Protein AF-D4DH41-F1 (afdb_monomer_lite)

Secondary structure (DSSP, 8-state):
--------GGG--GGGS-HHHHHHT-S-GGGSS-TTT--SS-HHHHHHHHHHHHHHHHH-GGGTT-HHHHHHHHHHHHHHSS-TTTS-HHHHHHHHHHHHHHHHHHHHHHTTS-------------PPPPPPPPPPPP----------------

Foldseek 3Di:
DDDDFDQVLVPDDLVPDDLVQLCLQALDNLLSDDPVSRDDDCNVVRVVLSSSRSSRCVRDVVSTSPSVVSNVVSLVSQCPDPPPVSHDPVSVVVVVVVVVVVVVVVVVVVVVPPPDDDDDDDDDDDDDDDDDDDDDDDDDDDDPPPPPDDDDDD

Sequence (154 aa):
MEYTIRCDVENINIETLPQDFKTENCVYPRACCTKDQYRGNRLVYETECNAVGWALAELNPCLRGKRGLIQRAVDSWRNSHQDPRLRSRRVKRMAKANNRKAVAQHASHLSQHQQQQHPQQQQAQQQPLPGLPPHQPHESHAEDVNVSGMFQQM

InterPro domains:
  IPR058345 Domain of unknown function DUF8032 [PF26087] (1-80)

Organism: Trichophyton verrucosum (strain HKI 0517) (NCBI:txid663202)

Structure (mmCIF, N/CA/C/O backbone):
data_AF-D4DH41-F1
#
_entry.id   AF-D4DH41-F1
#
loop_
_atom_site.group_PDB
_atom_site.id
_atom_site.type_symbol
_atom_site.label_atom_id
_atom_site.label_alt_id
_atom_site.label_comp_id
_atom_site.label_asym_id
_atom_site.label_entity_id
_atom_site.label_seq_id
_atom_site.pdbx_PDB_ins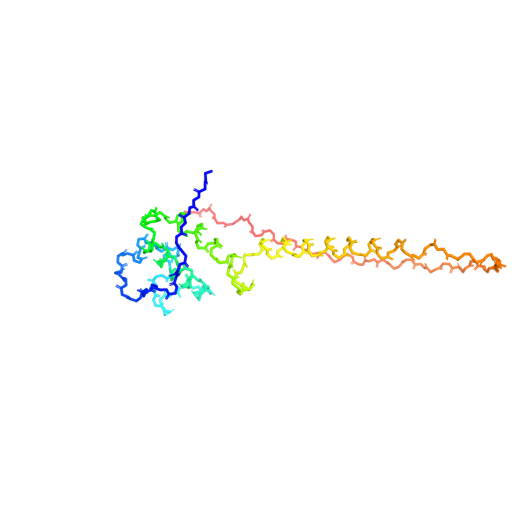_code
_atom_site.Cartn_x
_atom_site.Cartn_y
_atom_site.Cartn_z
_atom_site.occupancy
_atom_site.B_iso_or_equiv
_atom_site.auth_seq_id
_atom_site.auth_comp_id
_atom_site.auth_asym_id
_atom_site.auth_atom_id
_atom_site.pdbx_PDB_model_num
ATOM 1 N N . MET A 1 1 ? 8.719 -21.645 -0.594 1.00 57.75 1 MET A N 1
ATOM 2 C CA . MET A 1 1 ? 7.267 -21.773 -0.366 1.00 57.75 1 MET A CA 1
ATOM 3 C C . MET A 1 1 ? 6.591 -20.700 -1.192 1.00 57.75 1 MET A C 1
ATOM 5 O O . MET A 1 1 ? 6.928 -19.532 -1.026 1.00 57.75 1 MET A O 1
ATOM 9 N N . GLU A 1 2 ? 5.765 -21.101 -2.150 1.00 72.00 2 GLU A N 1
ATOM 10 C CA . GLU A 1 2 ? 5.025 -20.184 -3.015 1.00 72.00 2 GLU A CA 1
ATOM 11 C C . GLU A 1 2 ? 3.786 -19.683 -2.270 1.00 72.00 2 GLU A C 1
ATOM 13 O O . GLU A 1 2 ? 3.063 -20.471 -1.664 1.00 72.00 2 GLU A O 1
ATOM 18 N N . TYR A 1 3 ? 3.570 -18.370 -2.271 1.00 72.00 3 TYR A N 1
ATOM 19 C CA . TYR A 1 3 ? 2.379 -17.754 -1.697 1.00 72.00 3 TYR A CA 1
ATOM 20 C C . TYR A 1 3 ? 1.563 -17.167 -2.842 1.00 72.00 3 TYR A C 1
ATOM 22 O O . TYR A 1 3 ? 2.008 -16.222 -3.490 1.00 72.00 3 TYR A O 1
ATOM 30 N N . THR A 1 4 ? 0.377 -17.725 -3.079 1.00 84.88 4 THR A N 1
ATOM 31 C CA . THR A 1 4 ? -0.586 -17.190 -4.048 1.00 84.88 4 THR A CA 1
ATOM 32 C C . THR A 1 4 ? -1.571 -16.292 -3.310 1.00 84.88 4 THR A C 1
ATOM 34 O O . THR A 1 4 ? -2.164 -16.712 -2.317 1.00 84.88 4 THR A O 1
ATOM 37 N N . ILE A 1 5 ? -1.731 -15.053 -3.774 1.00 90.56 5 ILE A N 1
ATOM 38 C CA . ILE A 1 5 ? -2.703 -14.089 -3.244 1.00 90.56 5 ILE A CA 1
ATOM 39 C C . ILE A 1 5 ? -3.503 -13.488 -4.396 1.00 90.56 5 ILE A C 1
ATOM 41 O O . ILE A 1 5 ? -2.986 -13.319 -5.499 1.00 90.56 5 ILE A O 1
ATOM 45 N N . ARG A 1 6 ? -4.758 -13.139 -4.132 1.00 91.56 6 ARG A N 1
ATOM 46 C CA . ARG A 1 6 ? -5.615 -12.421 -5.078 1.00 91.56 6 ARG A CA 1
ATOM 47 C C . ARG A 1 6 ? -5.222 -10.948 -5.124 1.00 91.56 6 ARG A C 1
ATOM 49 O O . ARG A 1 6 ? -4.960 -10.353 -4.077 1.00 91.56 6 ARG A O 1
ATOM 56 N N . CYS A 1 7 ? -5.194 -10.364 -6.320 1.00 91.56 7 CYS A N 1
ATOM 57 C CA . CYS A 1 7 ? -4.713 -9.000 -6.561 1.00 91.56 7 CYS A CA 1
ATOM 58 C C . CYS A 1 7 ? -5.717 -8.099 -7.298 1.00 91.56 7 CYS A C 1
ATOM 60 O O . CYS A 1 7 ? -5.332 -7.016 -7.741 1.00 91.56 7 CYS A O 1
ATOM 62 N N . ASP A 1 8 ? -6.984 -8.519 -7.381 1.00 90.69 8 ASP A N 1
ATOM 63 C CA . ASP A 1 8 ? -8.103 -7.818 -8.030 1.00 90.69 8 ASP A CA 1
ATOM 64 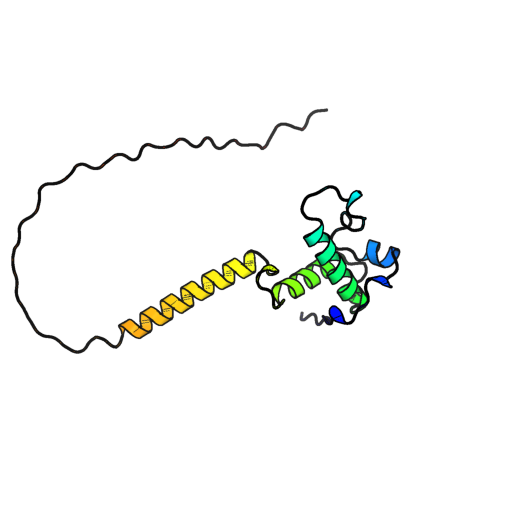C C . ASP A 1 8 ? -8.547 -6.567 -7.237 1.00 90.69 8 ASP A C 1
ATOM 66 O O . ASP A 1 8 ? -9.701 -6.436 -6.833 1.00 90.69 8 ASP A O 1
ATOM 70 N N . VAL A 1 9 ? -7.607 -5.662 -6.949 1.00 90.50 9 VAL A N 1
ATOM 71 C CA . VAL A 1 9 ? -7.774 -4.495 -6.062 1.00 90.50 9 VAL A CA 1
ATOM 72 C C . VAL A 1 9 ? -8.891 -3.562 -6.539 1.00 90.50 9 VAL A C 1
ATOM 74 O O . VAL A 1 9 ? -9.600 -2.999 -5.713 1.00 90.50 9 VAL A O 1
ATOM 77 N N . GLU A 1 10 ? -9.087 -3.447 -7.853 1.00 89.94 10 GLU A N 1
ATOM 78 C CA . GLU A 1 10 ? -10.120 -2.606 -8.478 1.00 89.94 10 GLU A CA 1
ATOM 79 C C . GLU A 1 10 ? -11.552 -3.087 -8.186 1.00 89.94 10 GLU A C 1
ATOM 81 O O . GLU A 1 10 ? -12.484 -2.289 -8.206 1.00 89.94 10 GLU A O 1
ATOM 86 N N . ASN A 1 11 ? -11.732 -4.370 -7.850 1.00 91.62 11 ASN A N 1
ATOM 87 C CA . ASN A 1 11 ? -13.043 -4.948 -7.545 1.00 91.62 11 ASN A CA 1
ATOM 88 C C . ASN A 1 11 ? -13.463 -4.756 -6.078 1.00 91.62 11 ASN A C 1
ATOM 90 O O . ASN A 1 11 ? -14.550 -5.190 -5.694 1.00 91.62 11 ASN A O 1
ATOM 94 N N . ILE A 1 12 ? -12.619 -4.143 -5.241 1.00 95.38 12 ILE A N 1
ATOM 95 C CA . ILE A 1 12 ? -12.928 -3.895 -3.832 1.00 95.38 12 ILE A CA 1
ATOM 96 C C . ILE A 1 12 ?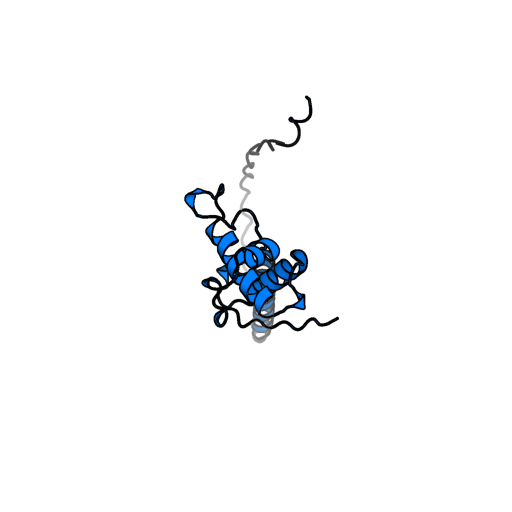 -13.345 -2.447 -3.625 1.00 95.38 12 ILE A C 1
ATOM 98 O O . ILE A 1 12 ? -12.556 -1.519 -3.799 1.00 95.38 12 ILE A O 1
ATOM 102 N N . ASN A 1 13 ? -14.572 -2.262 -3.142 1.00 94.12 13 ASN A N 1
ATOM 103 C CA . ASN A 1 13 ? -15.007 -0.967 -2.649 1.00 94.12 13 ASN A CA 1
ATOM 104 C C . ASN A 1 13 ? -14.423 -0.710 -1.248 1.00 94.12 13 ASN A C 1
ATOM 106 O O . ASN A 1 13 ? -14.953 -1.161 -0.233 1.00 94.12 13 ASN A O 1
ATOM 110 N N . ILE A 1 14 ? -13.313 0.024 -1.188 1.00 94.75 14 ILE A N 1
ATOM 111 C CA . ILE A 1 14 ? -12.644 0.354 0.078 1.00 94.75 14 ILE A CA 1
ATOM 112 C C . ILE A 1 14 ? -13.449 1.324 0.953 1.00 94.75 14 ILE A C 1
ATOM 114 O O . ILE A 1 14 ? -13.188 1.424 2.154 1.00 94.75 14 ILE A O 1
ATOM 118 N N . GLU A 1 15 ? -14.422 2.047 0.395 1.00 93.19 15 GLU A N 1
ATOM 119 C CA . GLU A 1 15 ? -15.219 3.010 1.160 1.00 93.19 15 GLU A CA 1
ATOM 120 C C . GLU A 1 15 ? -16.199 2.310 2.102 1.00 93.19 15 GLU A C 1
ATOM 122 O O . GLU A 1 15 ? -16.394 2.774 3.222 1.00 93.19 15 GLU A O 1
ATOM 127 N N . THR A 1 16 ? -16.710 1.138 1.711 1.00 95.12 16 THR A N 1
ATOM 128 C CA . THR A 1 16 ? -17.637 0.334 2.524 1.00 95.12 16 THR A CA 1
ATOM 129 C C . THR A 1 16 ? -16.953 -0.459 3.637 1.00 95.12 16 THR A C 1
ATOM 131 O O . THR A 1 16 ? -17.635 -1.045 4.475 1.00 95.12 16 THR A O 1
ATOM 134 N N . LEU A 1 17 ? -15.616 -0.509 3.659 1.00 95.75 17 LEU A N 1
ATOM 135 C CA . LEU A 1 17 ? -14.882 -1.262 4.676 1.00 95.75 17 LEU A CA 1
ATOM 136 C C . LEU A 1 17 ? -14.977 -0.575 6.054 1.00 95.75 17 LEU A C 1
ATOM 138 O O . LEU A 1 17 ? -14.750 0.640 6.134 1.00 95.75 17 LEU A O 1
ATOM 142 N N . PRO A 1 18 ? -15.234 -1.334 7.141 1.00 96.50 18 PRO A N 1
ATOM 143 C CA . PRO A 1 18 ? -15.316 -0.793 8.496 1.00 96.50 18 PRO A CA 1
ATOM 144 C C . PRO A 1 18 ? -14.045 -0.057 8.927 1.00 96.50 18 PRO A C 1
ATOM 146 O O . PRO A 1 18 ? -12.930 -0.434 8.556 1.00 96.50 18 PRO A O 1
ATOM 149 N N . GLN A 1 19 ? -14.194 0.962 9.775 1.00 94.94 19 GLN A N 1
ATOM 150 C CA . GLN A 1 19 ? -13.050 1.741 10.257 1.00 94.94 19 GLN A CA 1
ATOM 151 C C . GLN A 1 19 ? -12.073 0.899 11.094 1.00 94.94 19 GLN A C 1
ATOM 153 O O . GLN A 1 19 ? -10.858 1.065 10.965 1.00 94.94 19 GLN A O 1
ATOM 158 N N . ASP A 1 20 ? -12.578 -0.043 11.892 1.00 96.38 20 ASP A N 1
ATOM 159 C CA . ASP A 1 20 ? -11.740 -0.956 12.680 1.00 96.38 20 ASP A CA 1
ATOM 160 C C . ASP A 1 20 ? -10.904 -1.856 11.769 1.00 96.38 20 ASP A C 1
ATOM 162 O O . ASP A 1 20 ? -9.697 -1.997 11.966 1.00 96.38 20 ASP A O 1
ATOM 166 N N . PHE A 1 21 ? -11.513 -2.353 10.685 1.00 97.38 21 PHE A N 1
ATOM 167 C CA . PHE A 1 21 ? -10.808 -3.122 9.663 1.00 97.38 21 PHE A CA 1
ATOM 168 C C . PHE A 1 21 ? -9.690 -2.295 9.023 1.00 97.38 21 PHE A C 1
ATOM 170 O O . PHE A 1 21 ? -8.562 -2.772 8.892 1.00 97.38 21 PHE A O 1
ATOM 177 N N . LYS A 1 22 ? -9.975 -1.042 8.650 1.00 96.50 22 LYS A N 1
ATOM 178 C CA . LYS A 1 22 ? -8.976 -0.135 8.070 1.00 96.50 22 LYS A CA 1
ATOM 179 C C . LYS A 1 22 ? -7.822 0.125 9.035 1.00 96.50 22 LYS A C 1
ATOM 181 O O . LYS A 1 22 ? -6.663 0.099 8.623 1.00 96.50 22 LYS A O 1
ATOM 186 N N . THR A 1 23 ? -8.132 0.337 10.308 1.00 96.31 23 THR A N 1
ATOM 187 C CA . THR A 1 23 ? -7.145 0.608 11.360 1.00 96.31 23 THR A CA 1
ATOM 188 C C . THR A 1 23 ? -6.239 -0.598 11.594 1.00 96.31 23 THR A C 1
ATOM 190 O O . THR A 1 23 ? -5.017 -0.458 11.594 1.00 96.31 23 THR A O 1
ATOM 193 N N . GLU A 1 24 ? -6.816 -1.793 11.714 1.00 97.12 24 GLU A N 1
ATOM 194 C CA . GLU A 1 24 ? -6.075 -3.036 11.938 1.00 97.12 24 GLU A CA 1
ATOM 195 C C . GLU A 1 24 ? -5.202 -3.430 10.731 1.00 97.12 24 GLU A C 1
ATOM 197 O O . GLU A 1 24 ? -4.096 -3.951 10.890 1.00 97.12 24 GLU A O 1
ATOM 202 N N . ASN A 1 25 ? -5.675 -3.151 9.513 1.00 97.62 25 ASN A N 1
ATOM 203 C CA . ASN A 1 25 ? -5.076 -3.650 8.273 1.00 97.62 25 ASN A CA 1
ATOM 204 C C . ASN A 1 25 ? -4.346 -2.574 7.449 1.00 97.62 25 ASN A C 1
ATOM 206 O O . ASN A 1 25 ? -4.041 -2.788 6.276 1.00 97.62 25 ASN A O 1
ATOM 210 N N . CYS A 1 26 ? -4.044 -1.413 8.034 1.00 96.69 26 CYS A N 1
ATOM 211 C CA . CYS A 1 26 ? -3.280 -0.366 7.354 1.00 96.69 26 CYS A CA 1
ATOM 212 C C . CYS A 1 26 ? -1.767 -0.649 7.334 1.00 96.69 26 CYS A C 1
ATOM 214 O O . CYS A 1 26 ? -1.199 -1.251 8.246 1.00 96.69 26 CYS A O 1
ATOM 216 N N . VAL A 1 27 ? -1.076 -0.147 6.305 1.00 96.88 27 VAL A N 1
ATOM 217 C CA . VAL A 1 27 ? 0.397 -0.179 6.222 1.00 96.88 27 VAL A CA 1
ATOM 218 C C . VAL A 1 27 ? 1.003 1.031 6.938 1.00 96.88 27 VAL A C 1
ATOM 220 O O . VAL A 1 27 ? 2.012 0.904 7.636 1.00 96.88 27 VAL A O 1
ATOM 223 N N . TYR A 1 28 ? 0.360 2.193 6.796 1.00 96.31 28 TYR A N 1
ATOM 224 C CA . TYR A 1 28 ? 0.765 3.481 7.350 1.00 96.31 28 TYR A CA 1
ATOM 225 C C . TYR A 1 28 ? -0.331 4.030 8.279 1.00 96.31 28 TYR A C 1
ATOM 227 O O . TYR A 1 28 ? -1.197 4.781 7.826 1.00 96.31 28 TYR A O 1
ATOM 235 N N . PRO A 1 29 ? -0.292 3.717 9.589 1.00 93.75 29 PRO A N 1
ATOM 236 C CA . PRO A 1 29 ? -1.319 4.154 10.543 1.00 93.75 29 PRO A CA 1
ATOM 237 C C . PRO A 1 29 ? -1.500 5.674 10.592 1.00 93.75 29 PRO A C 1
ATOM 239 O O . PRO A 1 29 ? -2.611 6.178 10.702 1.00 93.75 29 PRO A O 1
ATOM 242 N N . ARG A 1 30 ? -0.405 6.423 10.422 1.00 93.69 30 ARG A N 1
ATOM 243 C CA . ARG A 1 30 ? -0.411 7.893 10.395 1.00 93.69 30 ARG A CA 1
ATOM 244 C C . ARG A 1 30 ? -1.192 8.496 9.227 1.00 93.69 30 ARG A C 1
ATOM 246 O O . ARG A 1 30 ? -1.549 9.660 9.312 1.00 93.69 30 ARG A O 1
ATOM 253 N N . ALA A 1 31 ? -1.415 7.735 8.158 1.00 93.50 31 ALA A N 1
ATOM 254 C CA . ALA A 1 31 ? -2.184 8.148 6.987 1.00 93.50 31 ALA A CA 1
ATOM 255 C C . ALA A 1 31 ? -3.624 7.597 7.005 1.00 93.50 31 ALA A C 1
ATOM 257 O O . ALA A 1 31 ? -4.292 7.588 5.975 1.00 93.50 31 ALA A O 1
ATOM 258 N N . CYS A 1 32 ? -4.103 7.122 8.162 1.00 90.25 32 CYS A N 1
ATOM 259 C CA . CYS A 1 32 ? -5.506 6.758 8.396 1.00 90.25 32 CYS A CA 1
ATOM 260 C C . CYS A 1 32 ? -6.305 7.945 8.960 1.00 90.25 32 CYS A C 1
ATOM 262 O O . CYS A 1 32 ? -7.078 7.790 9.900 1.00 90.25 32 CYS A O 1
ATOM 264 N N . CYS A 1 33 ? -6.073 9.146 8.433 1.00 88.69 33 CYS A N 1
ATOM 265 C CA . CYS A 1 33 ? -6.721 10.379 8.870 1.00 88.69 33 CYS A CA 1
ATOM 266 C C . CYS A 1 33 ? -7.025 11.287 7.673 1.00 88.69 33 CYS A C 1
ATOM 268 O O . CYS A 1 33 ? -6.607 11.013 6.545 1.00 88.69 33 CYS A O 1
ATOM 270 N N . THR A 1 34 ? -7.768 12.368 7.913 1.00 86.31 34 THR A N 1
ATOM 271 C CA . THR A 1 34 ? -8.045 13.368 6.877 1.00 86.31 34 THR A CA 1
ATOM 272 C C . THR A 1 34 ? -6.792 14.180 6.541 1.00 86.31 34 THR A C 1
ATOM 274 O O . THR A 1 34 ? -5.843 14.261 7.326 1.00 86.31 34 THR A O 1
ATOM 277 N N . LYS A 1 35 ? -6.793 14.819 5.364 1.00 86.69 35 LYS A N 1
ATOM 278 C CA . LYS A 1 35 ? -5.662 15.625 4.877 1.00 86.69 35 LYS A CA 1
ATOM 279 C C . LYS A 1 35 ? -5.213 16.688 5.882 1.00 86.69 35 LYS A C 1
ATOM 281 O O . LYS A 1 35 ? -4.013 16.873 6.054 1.00 86.69 35 LYS A O 1
ATOM 286 N N . ASP A 1 36 ? -6.157 17.322 6.569 1.00 89.62 36 ASP A N 1
ATOM 287 C CA . ASP A 1 36 ? -5.879 18.401 7.525 1.00 89.62 36 ASP A CA 1
ATOM 288 C C . ASP A 1 36 ? -5.225 17.895 8.819 1.00 89.62 36 ASP A C 1
ATOM 290 O O . ASP A 1 36 ? -4.511 18.630 9.499 1.00 89.62 36 ASP A O 1
ATOM 294 N N . GLN A 1 37 ? -5.437 16.622 9.159 1.00 89.88 37 GLN A N 1
ATOM 295 C CA . GLN A 1 37 ? -4.868 15.985 10.348 1.00 89.88 37 GLN A CA 1
ATOM 296 C C . GLN A 1 37 ? -3.499 15.347 10.081 1.00 89.88 37 GLN A C 1
ATOM 298 O O . GLN A 1 37 ? -2.752 15.053 11.020 1.00 89.88 37 GLN A O 1
ATOM 303 N N . TYR A 1 38 ? -3.150 15.118 8.815 1.00 93.00 38 TYR A N 1
ATOM 304 C CA . TYR A 1 38 ? -1.897 14.477 8.455 1.00 93.00 38 TYR A CA 1
ATOM 305 C C . TYR A 1 38 ? -0.704 15.420 8.619 1.00 93.00 38 TYR A C 1
ATOM 307 O O . TYR A 1 38 ? -0.655 16.517 8.069 1.00 93.00 38 TYR A O 1
ATOM 315 N N . ARG A 1 39 ? 0.328 14.953 9.326 1.00 90.25 39 ARG A N 1
ATOM 316 C CA . ARG A 1 39 ? 1.564 15.716 9.539 1.00 90.25 39 ARG A CA 1
ATOM 317 C C . ARG A 1 39 ? 2.717 15.133 8.734 1.00 90.25 39 ARG A C 1
ATOM 319 O O . ARG A 1 39 ? 3.476 14.316 9.252 1.00 90.25 39 ARG A O 1
ATOM 326 N N . GLY A 1 40 ? 2.868 15.544 7.478 1.00 91.69 40 GLY A N 1
ATOM 327 C CA . GLY A 1 40 ? 3.989 15.132 6.630 1.00 91.69 40 GLY A CA 1
ATOM 328 C C . GLY A 1 40 ? 3.815 15.502 5.158 1.00 91.69 40 GLY A C 1
ATOM 329 O O . GLY A 1 40 ? 2.822 16.104 4.767 1.00 91.69 40 GLY A O 1
ATOM 330 N N . ASN A 1 41 ? 4.770 15.087 4.326 1.00 95.25 41 ASN A N 1
ATOM 331 C CA . ASN A 1 41 ? 4.817 15.385 2.888 1.00 95.25 41 ASN A CA 1
ATOM 332 C C . ASN A 1 41 ? 4.526 14.172 1.982 1.00 95.25 41 ASN A C 1
ATOM 334 O O . ASN A 1 41 ? 4.607 14.283 0.762 1.00 95.25 41 ASN A O 1
ATOM 338 N N . ARG A 1 42 ? 4.201 13.007 2.557 1.00 94.44 42 ARG A N 1
ATOM 339 C CA . ARG A 1 42 ? 3.993 11.746 1.821 1.00 94.44 42 ARG A CA 1
ATOM 340 C C . ARG A 1 42 ? 2.549 11.252 1.829 1.00 94.44 42 ARG A C 1
ATOM 342 O O . ARG A 1 42 ? 2.327 10.105 1.455 1.00 94.44 42 ARG A O 1
ATOM 349 N N . LEU A 1 43 ? 1.589 12.103 2.205 1.00 93.94 43 LEU A N 1
ATOM 350 C CA . LEU A 1 43 ? 0.184 11.719 2.384 1.00 93.94 43 LEU A CA 1
ATOM 351 C C . LEU A 1 43 ? -0.353 10.914 1.200 1.00 93.94 43 LEU A C 1
ATOM 353 O O . LEU A 1 43 ? -0.796 9.794 1.392 1.00 93.94 43 LEU A O 1
ATOM 357 N N . VAL A 1 44 ? -0.237 11.450 -0.020 1.00 92.62 44 VAL A N 1
ATOM 358 C CA . VAL A 1 44 ? -0.749 10.806 -1.243 1.00 92.62 44 VAL A CA 1
ATOM 359 C C . VAL A 1 44 ? -0.215 9.380 -1.380 1.00 92.62 44 VAL A C 1
ATOM 361 O O . VAL A 1 44 ? -0.985 8.435 -1.493 1.00 92.62 44 VAL A O 1
ATOM 364 N N . TYR A 1 45 ? 1.103 9.213 -1.262 1.00 92.81 45 TYR A N 1
ATOM 365 C CA . TYR A 1 45 ? 1.744 7.904 -1.347 1.00 92.81 45 TYR A CA 1
ATOM 366 C C . TYR A 1 45 ? 1.268 6.948 -0.242 1.00 92.81 45 TYR A C 1
ATOM 368 O O . TYR A 1 45 ? 1.016 5.774 -0.502 1.00 92.81 45 TYR A O 1
ATOM 376 N N . GLU A 1 46 ? 1.187 7.423 1.002 1.00 95.81 46 GLU A N 1
ATOM 377 C CA . GLU A 1 46 ? 0.840 6.580 2.150 1.00 95.81 46 GLU A CA 1
ATOM 378 C C . GLU A 1 46 ? -0.641 6.184 2.143 1.00 95.81 46 GLU A C 1
ATOM 380 O O . GLU A 1 46 ? -0.958 5.023 2.406 1.00 95.81 46 GLU A O 1
ATOM 385 N N . THR A 1 47 ? -1.532 7.105 1.775 1.00 95.38 47 THR A N 1
ATOM 386 C CA . THR A 1 47 ? -2.966 6.853 1.607 1.00 95.38 47 THR A CA 1
ATOM 387 C C . THR A 1 47 ? -3.228 5.883 0.458 1.00 95.38 47 THR A C 1
ATOM 389 O O . THR A 1 47 ? -3.987 4.937 0.644 1.00 95.38 47 THR A O 1
ATOM 392 N N . GLU A 1 48 ? -2.556 6.033 -0.688 1.00 94.19 48 GLU A N 1
ATOM 393 C CA . GLU A 1 48 ? -2.641 5.063 -1.791 1.00 94.19 48 GLU A CA 1
ATOM 394 C C . GLU A 1 48 ? -2.168 3.669 -1.357 1.00 94.19 48 GLU A C 1
ATOM 396 O O . GLU A 1 48 ? -2.826 2.667 -1.633 1.00 94.19 48 GLU A O 1
ATOM 401 N N . CYS A 1 49 ? -1.051 3.582 -0.625 1.00 96.38 49 CYS A N 1
ATOM 402 C CA . CYS A 1 49 ? -0.577 2.303 -0.092 1.00 96.38 49 CYS A CA 1
ATOM 403 C C . CYS A 1 49 ? -1.580 1.674 0.885 1.00 96.38 49 CYS A C 1
ATOM 405 O O . CYS A 1 49 ? -1.747 0.455 0.876 1.00 96.38 49 CYS A O 1
ATOM 407 N N . ASN A 1 50 ? -2.241 2.482 1.718 1.00 97.31 50 ASN A N 1
ATOM 408 C CA . ASN A 1 50 ? -3.286 2.004 2.620 1.00 97.31 50 ASN A CA 1
ATOM 409 C C . ASN A 1 50 ? -4.511 1.501 1.851 1.00 97.31 50 ASN A C 1
ATOM 411 O O . ASN A 1 50 ? -4.979 0.408 2.150 1.00 97.31 50 ASN A O 1
ATOM 415 N N . ALA A 1 51 ? -4.972 2.229 0.831 1.00 96.56 51 ALA A N 1
ATOM 416 C CA . ALA A 1 51 ? -6.087 1.815 -0.022 1.00 96.56 51 ALA A CA 1
ATOM 417 C C . ALA A 1 51 ? -5.837 0.439 -0.664 1.00 96.56 51 ALA A C 1
ATOM 419 O O . ALA A 1 51 ? -6.657 -0.471 -0.539 1.00 96.56 51 ALA A O 1
ATOM 420 N N . VAL A 1 52 ? -4.659 0.255 -1.268 1.00 96.12 52 VAL A N 1
ATOM 421 C CA . VAL A 1 52 ? -4.241 -1.036 -1.841 1.00 96.12 52 VAL A CA 1
ATOM 422 C C . VAL A 1 52 ? -4.124 -2.107 -0.753 1.00 96.12 52 VAL A C 1
ATOM 424 O O . VAL A 1 52 ? -4.563 -3.239 -0.945 1.00 96.12 52 VAL A O 1
ATOM 427 N N . GLY A 1 53 ? -3.554 -1.762 0.405 1.00 97.50 53 GLY A N 1
ATOM 428 C CA . GLY A 1 53 ? -3.414 -2.671 1.542 1.00 97.50 53 GLY A CA 1
ATOM 429 C C . GLY A 1 53 ? -4.754 -3.202 2.049 1.00 97.50 53 GLY A C 1
ATOM 430 O O . GLY A 1 53 ? -4.886 -4.408 2.254 1.00 97.50 53 GLY A O 1
ATOM 431 N N . TRP A 1 54 ? -5.760 -2.335 2.184 1.00 98.19 54 TRP A N 1
ATOM 432 C CA . TRP A 1 54 ? -7.108 -2.720 2.606 1.00 98.19 54 TRP A CA 1
ATOM 433 C C . TRP A 1 54 ? -7.788 -3.629 1.591 1.00 98.19 54 TRP A C 1
ATOM 435 O O . TRP A 1 54 ? -8.338 -4.654 1.981 1.00 98.19 54 TRP A O 1
ATOM 445 N N . ALA A 1 55 ? -7.692 -3.313 0.299 1.00 97.62 55 ALA A N 1
ATOM 446 C CA . ALA A 1 55 ? -8.245 -4.166 -0.746 1.00 97.62 55 ALA A CA 1
ATOM 447 C C . ALA A 1 55 ? -7.599 -5.562 -0.755 1.00 97.62 55 ALA A C 1
ATOM 449 O O . ALA A 1 55 ? -8.293 -6.577 -0.811 1.00 97.62 55 ALA A O 1
ATOM 450 N N . LEU A 1 56 ? -6.270 -5.634 -0.626 1.00 97.25 56 LEU A N 1
ATOM 451 C CA . LEU A 1 56 ? -5.554 -6.908 -0.544 1.00 97.25 56 LEU A CA 1
ATOM 452 C C . LEU A 1 56 ? -5.926 -7.697 0.718 1.00 97.25 56 LEU A C 1
ATOM 454 O O . LEU A 1 56 ? -6.088 -8.914 0.636 1.00 97.25 56 LEU A O 1
ATOM 458 N N . ALA A 1 57 ? -6.073 -7.037 1.868 1.00 97.50 57 ALA A N 1
ATOM 459 C CA . ALA A 1 57 ? -6.489 -7.682 3.114 1.00 97.50 57 ALA A CA 1
ATOM 460 C C . ALA A 1 57 ? -7.947 -8.170 3.063 1.00 97.50 57 ALA A C 1
ATOM 462 O O . ALA A 1 57 ? -8.272 -9.212 3.640 1.00 97.50 57 ALA A O 1
ATOM 463 N N . GLU A 1 58 ? -8.818 -7.451 2.353 1.00 97.31 58 GLU A N 1
ATOM 464 C CA . GLU A 1 58 ? -10.207 -7.856 2.159 1.00 97.31 58 GLU A CA 1
ATOM 465 C C . GLU A 1 58 ? -10.283 -9.118 1.298 1.00 97.31 58 GLU A C 1
ATOM 467 O O . GLU A 1 58 ? -10.862 -10.117 1.725 1.00 97.31 58 GLU A O 1
ATOM 472 N N . LEU A 1 59 ? -9.588 -9.115 0.156 1.00 96.56 59 LEU A N 1
ATOM 473 C CA . LEU A 1 59 ? -9.497 -10.251 -0.766 1.00 96.56 59 LEU A CA 1
ATOM 474 C C . LEU A 1 59 ? -8.832 -11.491 -0.156 1.00 96.56 59 LEU A C 1
ATOM 476 O O . LEU A 1 59 ? -9.116 -12.610 -0.585 1.00 96.56 59 LEU A O 1
ATOM 480 N N . ASN A 1 60 ? -7.910 -11.300 0.791 1.00 96.25 60 ASN A N 1
ATOM 481 C CA . ASN A 1 60 ? -7.048 -12.358 1.307 1.00 96.25 60 ASN A CA 1
ATOM 482 C C . ASN A 1 60 ? -7.077 -12.384 2.844 1.00 96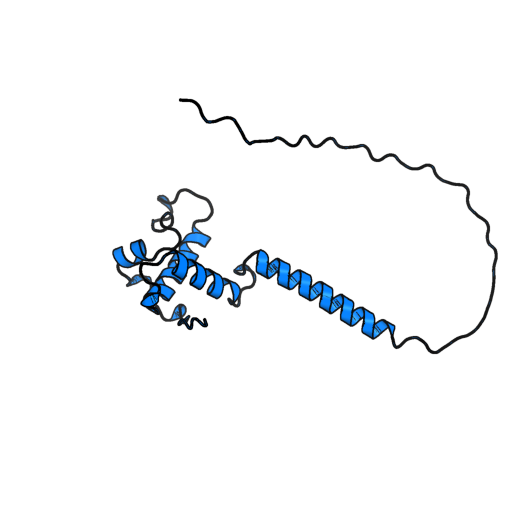.25 60 ASN A C 1
ATOM 484 O O . ASN A 1 60 ? -6.230 -11.754 3.489 1.00 96.25 60 ASN A O 1
ATOM 488 N N . PRO A 1 61 ? -7.976 -13.177 3.459 1.00 95.50 61 PRO A N 1
ATOM 489 C CA . PRO A 1 61 ? -8.081 -13.286 4.915 1.00 95.50 61 PRO A CA 1
ATOM 490 C C . PRO A 1 61 ? -6.766 -13.636 5.625 1.00 95.50 61 PRO A C 1
ATOM 492 O O . PRO A 1 61 ? -6.534 -13.212 6.753 1.00 95.50 61 PRO A O 1
ATOM 495 N N . CYS A 1 62 ? -5.858 -14.357 4.960 1.00 95.06 62 CYS A N 1
ATOM 496 C CA . CYS A 1 62 ? -4.560 -14.737 5.515 1.00 95.06 62 CYS A CA 1
ATOM 497 C C . CYS A 1 62 ? -3.612 -13.552 5.788 1.00 95.06 62 CYS A C 1
ATOM 499 O O . CYS A 1 62 ? -2.678 -13.715 6.586 1.00 95.06 62 CYS A O 1
ATOM 501 N N . LEU A 1 63 ? -3.847 -12.393 5.157 1.00 96.69 63 LEU A N 1
ATOM 502 C CA . LEU A 1 63 ? -3.082 -11.157 5.348 1.00 96.69 63 LEU A CA 1
ATOM 503 C C . LEU A 1 63 ? -3.583 -10.325 6.536 1.00 96.69 63 LEU A C 1
ATOM 505 O O . LEU A 1 63 ? -2.826 -9.497 7.047 1.00 96.69 63 LEU A O 1
ATOM 509 N N . ARG A 1 64 ? -4.830 -10.534 6.977 1.00 97.06 64 ARG A N 1
ATOM 510 C CA . ARG A 1 64 ? -5.481 -9.689 7.985 1.00 97.06 64 ARG A CA 1
ATOM 511 C C . ARG A 1 64 ? -4.734 -9.717 9.321 1.00 97.06 64 ARG A C 1
ATOM 513 O O . ARG A 1 64 ? -4.174 -10.748 9.699 1.00 97.06 64 ARG A O 1
ATOM 520 N N . GLY A 1 65 ? -4.653 -8.566 9.986 1.00 96.44 65 GLY A N 1
ATOM 521 C CA . GLY A 1 65 ? -3.920 -8.359 11.242 1.00 96.44 65 GLY A CA 1
ATOM 522 C C . GLY A 1 65 ? -2.394 -8.486 11.125 1.00 96.44 65 GLY A C 1
ATOM 523 O O . GLY A 1 65 ? -1.667 -8.297 12.100 1.00 96.44 65 GLY A O 1
ATOM 524 N N . LYS A 1 66 ? -1.856 -8.794 9.935 1.00 96.94 66 LYS A N 1
ATOM 525 C CA . LYS A 1 66 ? -0.428 -9.068 9.722 1.00 96.94 66 LYS A CA 1
ATOM 526 C C . LYS A 1 66 ? 0.197 -7.977 8.866 1.00 96.94 66 LYS A C 1
ATOM 528 O O . LYS A 1 66 ? 0.519 -8.187 7.695 1.00 96.94 66 LYS A O 1
ATOM 533 N N . ARG A 1 67 ? 0.455 -6.817 9.477 1.00 96.62 67 ARG A N 1
ATOM 534 C CA . ARG A 1 67 ? 0.984 -5.623 8.787 1.00 96.62 67 ARG A CA 1
ATOM 535 C C . ARG A 1 67 ? 2.211 -5.900 7.909 1.00 96.62 67 ARG A C 1
ATOM 537 O O . ARG A 1 67 ? 2.288 -5.410 6.788 1.00 96.62 67 ARG A O 1
ATOM 544 N N . GLY A 1 68 ? 3.145 -6.734 8.373 1.00 96.69 68 GLY A N 1
ATOM 545 C CA . GLY A 1 68 ? 4.338 -7.102 7.598 1.00 96.69 68 GLY A CA 1
ATOM 546 C C . GLY A 1 68 ? 4.056 -7.957 6.351 1.00 96.69 68 GLY A C 1
ATOM 547 O O . GLY A 1 68 ? 4.827 -7.917 5.393 1.00 96.69 68 GLY A O 1
ATOM 548 N N . LEU A 1 69 ? 2.964 -8.731 6.326 1.00 96.50 69 LEU A N 1
ATOM 549 C CA . LEU A 1 69 ? 2.521 -9.446 5.122 1.00 96.50 69 LEU A CA 1
ATOM 550 C C . LEU A 1 69 ? 1.770 -8.521 4.171 1.00 96.50 69 LEU A C 1
ATOM 552 O O . LEU A 1 69 ? 2.054 -8.546 2.976 1.00 96.50 69 LEU A O 1
ATOM 556 N N . ILE A 1 70 ? 0.889 -7.669 4.701 1.00 97.06 70 ILE A N 1
ATOM 557 C CA . ILE A 1 70 ? 0.185 -6.649 3.912 1.00 97.06 70 ILE A CA 1
ATOM 558 C C . ILE A 1 70 ? 1.209 -5.765 3.192 1.00 97.06 70 ILE A C 1
ATOM 560 O O . ILE A 1 70 ? 1.124 -5.583 1.983 1.00 97.06 70 ILE A O 1
ATOM 564 N N . GLN A 1 71 ? 2.252 -5.312 3.893 1.00 96.25 71 GLN A N 1
ATOM 565 C CA . GLN A 1 71 ? 3.324 -4.518 3.295 1.00 96.25 71 GLN A CA 1
ATOM 566 C C . GLN A 1 71 ? 4.045 -5.254 2.152 1.00 96.25 71 GLN A C 1
ATOM 568 O O . GLN A 1 71 ? 4.237 -4.680 1.083 1.00 96.25 71 GLN A O 1
ATOM 573 N N . ARG A 1 72 ? 4.393 -6.537 2.332 1.00 95.56 72 ARG A N 1
ATOM 574 C CA . ARG A 1 72 ? 5.024 -7.352 1.275 1.00 95.56 72 ARG A CA 1
ATOM 575 C C . ARG A 1 72 ? 4.118 -7.543 0.056 1.00 95.56 72 ARG A C 1
ATOM 577 O O . ARG A 1 72 ? 4.608 -7.532 -1.077 1.00 95.56 72 ARG A O 1
ATOM 584 N N . ALA A 1 73 ? 2.818 -7.712 0.281 1.00 95.00 73 ALA A N 1
ATOM 585 C CA . ALA A 1 73 ? 1.825 -7.832 -0.778 1.00 95.00 73 ALA A CA 1
ATOM 586 C C . ALA A 1 73 ? 1.681 -6.510 -1.553 1.00 95.00 73 ALA A C 1
ATOM 588 O O . ALA A 1 73 ? 1.766 -6.513 -2.781 1.00 95.00 73 ALA A O 1
ATOM 589 N N . VAL A 1 74 ? 1.577 -5.378 -0.845 1.00 95.69 74 VAL A N 1
ATOM 590 C CA . VAL A 1 74 ? 1.536 -4.030 -1.438 1.00 95.69 74 VAL A CA 1
ATOM 591 C C . VAL A 1 74 ? 2.797 -3.752 -2.256 1.00 95.69 74 VAL A C 1
ATOM 593 O O . VAL A 1 74 ? 2.701 -3.314 -3.400 1.00 95.69 74 VAL A O 1
ATOM 596 N N . ASP A 1 75 ? 3.985 -4.053 -1.729 1.00 92.75 75 ASP A N 1
ATOM 597 C CA . ASP A 1 75 ? 5.242 -3.862 -2.460 1.00 92.75 75 ASP A CA 1
ATOM 598 C C . ASP A 1 75 ? 5.288 -4.697 -3.745 1.00 92.75 75 ASP A C 1
ATOM 600 O O . ASP A 1 75 ? 5.714 -4.203 -4.794 1.00 92.75 75 ASP A O 1
ATOM 604 N N . SER A 1 76 ? 4.833 -5.951 -3.681 1.00 91.69 76 SER A N 1
ATOM 605 C CA . SER A 1 76 ? 4.750 -6.838 -4.847 1.00 91.69 76 SER A CA 1
ATOM 606 C C . SER A 1 76 ? 3.806 -6.272 -5.906 1.00 91.69 76 SER A C 1
ATOM 608 O O . SER A 1 76 ? 4.215 -6.114 -7.055 1.00 91.69 76 SER A O 1
ATOM 610 N N . TRP A 1 77 ? 2.600 -5.866 -5.503 1.00 92.06 77 TRP A N 1
ATOM 611 C CA . TRP A 1 77 ? 1.599 -5.254 -6.380 1.00 92.06 77 TRP A CA 1
ATOM 612 C C . TRP A 1 77 ? 2.100 -3.953 -7.027 1.00 92.06 77 TRP A C 1
ATOM 614 O O . TRP A 1 77 ? 1.928 -3.742 -8.226 1.00 92.06 77 TRP A O 1
ATOM 624 N N . ARG A 1 78 ? 2.800 -3.093 -6.270 1.00 91.88 78 ARG A N 1
ATOM 625 C CA . ARG A 1 78 ? 3.373 -1.838 -6.796 1.00 91.88 78 ARG A CA 1
ATOM 626 C C . ARG A 1 78 ? 4.534 -2.082 -7.759 1.00 91.88 78 ARG A C 1
ATOM 628 O O . ARG A 1 78 ? 4.765 -1.287 -8.667 1.00 91.88 78 ARG A O 1
ATOM 635 N N . ASN A 1 79 ? 5.302 -3.149 -7.552 1.00 87.50 79 ASN A N 1
ATOM 636 C CA . ASN A 1 79 ? 6.419 -3.498 -8.426 1.00 87.50 79 ASN A CA 1
ATOM 637 C C . ASN A 1 79 ? 5.956 -4.154 -9.739 1.00 87.50 79 ASN A C 1
ATOM 639 O O . ASN A 1 79 ? 6.628 -3.959 -10.753 1.00 87.50 79 ASN A O 1
ATOM 643 N N . SER A 1 80 ? 4.833 -4.883 -9.734 1.00 83.44 80 SER A N 1
ATOM 644 C CA . SER A 1 80 ? 4.204 -5.455 -10.936 1.00 83.44 80 SER A CA 1
ATOM 645 C C . SER A 1 80 ? 3.240 -4.498 -11.644 1.00 83.44 80 SER A C 1
ATOM 647 O O . SER A 1 80 ? 2.842 -4.768 -12.775 1.00 83.44 80 SER A O 1
ATOM 649 N N . HIS A 1 81 ? 2.903 -3.368 -11.017 1.00 78.31 81 HIS A N 1
ATOM 650 C CA . HIS A 1 81 ? 2.009 -2.366 -11.584 1.00 78.31 81 HIS A CA 1
ATOM 651 C C . HIS A 1 81 ? 2.482 -1.832 -12.945 1.00 78.31 81 HIS A C 1
ATOM 653 O O . HIS A 1 81 ? 3.687 -1.677 -13.206 1.00 78.31 81 HIS A O 1
ATOM 659 N N . GLN A 1 82 ? 1.504 -1.545 -13.810 1.00 69.88 82 GLN A N 1
ATOM 660 C CA . GLN A 1 82 ? 1.747 -1.106 -15.185 1.00 69.88 82 GLN A CA 1
ATOM 661 C C . GLN A 1 82 ? 2.453 0.250 -15.228 1.00 69.88 82 GLN A C 1
ATOM 663 O O . GLN A 1 82 ? 3.356 0.425 -16.042 1.00 69.88 82 GLN A O 1
ATOM 668 N N . ASP A 1 83 ? 2.131 1.166 -14.304 1.00 76.81 83 ASP A N 1
ATOM 669 C CA . ASP A 1 83 ? 2.829 2.447 -14.179 1.00 76.81 83 ASP A CA 1
ATOM 670 C C . ASP A 1 83 ? 4.251 2.254 -13.601 1.00 76.81 83 ASP A C 1
ATOM 672 O O . ASP A 1 83 ? 4.418 1.975 -12.403 1.00 76.81 83 ASP A O 1
ATOM 676 N N . PRO A 1 84 ? 5.319 2.469 -14.398 1.00 75.50 84 PRO A N 1
ATOM 677 C CA . PRO A 1 84 ? 6.691 2.310 -13.932 1.00 75.50 84 PRO A CA 1
ATOM 678 C C . PRO A 1 84 ? 7.064 3.284 -12.808 1.00 75.50 84 PRO A C 1
ATOM 680 O O . PRO A 1 84 ? 8.026 3.031 -12.074 1.00 75.50 84 PRO A O 1
ATOM 683 N N . ARG A 1 85 ? 6.336 4.399 -12.643 1.00 77.62 85 ARG A N 1
ATOM 684 C CA . ARG A 1 85 ? 6.582 5.385 -11.580 1.00 77.62 85 ARG A CA 1
ATOM 685 C C . ARG A 1 85 ? 6.316 4.797 -10.202 1.00 77.62 85 ARG A C 1
ATOM 687 O O . ARG A 1 85 ? 7.058 5.131 -9.274 1.00 77.62 85 ARG A O 1
ATOM 694 N N . LEU A 1 86 ? 5.369 3.868 -10.087 1.00 78.06 86 LEU A N 1
ATOM 695 C CA . LEU A 1 86 ? 5.025 3.212 -8.828 1.00 78.06 86 LEU A CA 1
ATOM 696 C C . LEU A 1 86 ? 6.062 2.163 -8.405 1.00 78.06 86 LEU A C 1
ATOM 698 O O . LEU A 1 86 ? 6.216 1.906 -7.212 1.00 78.06 86 LEU A O 1
ATOM 702 N N . ARG A 1 87 ? 6.868 1.631 -9.330 1.00 84.50 87 ARG A N 1
ATOM 703 C CA . ARG A 1 87 ? 7.902 0.635 -9.005 1.00 84.50 87 ARG A CA 1
ATOM 704 C C . ARG A 1 87 ? 8.953 1.183 -8.035 1.00 84.50 87 ARG A C 1
ATOM 706 O O . ARG A 1 87 ? 9.361 2.350 -8.107 1.00 84.50 87 ARG A O 1
ATOM 713 N N . SER A 1 88 ? 9.445 0.319 -7.149 1.00 81.50 88 SER A N 1
ATOM 714 C CA . SER A 1 88 ? 10.479 0.676 -6.172 1.00 81.50 88 SER A CA 1
ATOM 715 C C . SER A 1 88 ? 11.787 1.139 -6.835 1.00 81.50 88 SER A C 1
ATOM 717 O O . SER A 1 88 ? 12.136 0.742 -7.952 1.00 81.50 88 SER A O 1
ATOM 719 N N . ARG A 1 89 ? 12.576 1.957 -6.118 1.00 82.00 89 ARG A N 1
ATOM 720 C CA . ARG A 1 89 ? 13.897 2.425 -6.592 1.00 82.00 89 ARG A CA 1
ATOM 721 C C . ARG A 1 89 ? 14.832 1.270 -6.959 1.00 82.00 89 ARG A C 1
ATOM 723 O O . ARG A 1 89 ? 15.594 1.379 -7.918 1.00 82.00 89 ARG A O 1
ATOM 730 N N . ARG A 1 90 ? 14.767 0.163 -6.210 1.00 82.31 90 ARG A N 1
ATOM 731 C CA . ARG A 1 90 ? 15.577 -1.036 -6.455 1.00 82.31 90 ARG A CA 1
ATOM 732 C C . ARG A 1 90 ? 15.252 -1.655 -7.812 1.00 82.31 90 ARG A C 1
ATOM 734 O O . ARG A 1 90 ? 16.168 -1.866 -8.601 1.00 82.31 90 ARG A O 1
ATOM 741 N N . VAL A 1 91 ? 13.965 -1.863 -8.101 1.00 78.88 91 VAL A N 1
ATOM 742 C CA . VAL A 1 91 ? 13.495 -2.412 -9.383 1.00 78.88 91 VAL A CA 1
ATOM 743 C C . VAL A 1 91 ? 13.895 -1.499 -10.538 1.00 78.88 91 VAL A C 1
ATOM 745 O O . VAL A 1 91 ? 14.452 -1.969 -11.527 1.00 78.88 91 VAL A O 1
ATOM 748 N N . LYS A 1 92 ? 13.727 -0.180 -10.383 1.00 81.62 92 LYS A N 1
ATOM 749 C CA . LYS A 1 92 ? 14.175 0.799 -11.388 1.00 81.62 92 LYS A CA 1
ATOM 750 C C . LYS A 1 92 ? 15.683 0.702 -11.665 1.00 81.62 92 LYS A C 1
ATOM 752 O O . LYS A 1 92 ? 16.097 0.695 -12.822 1.00 8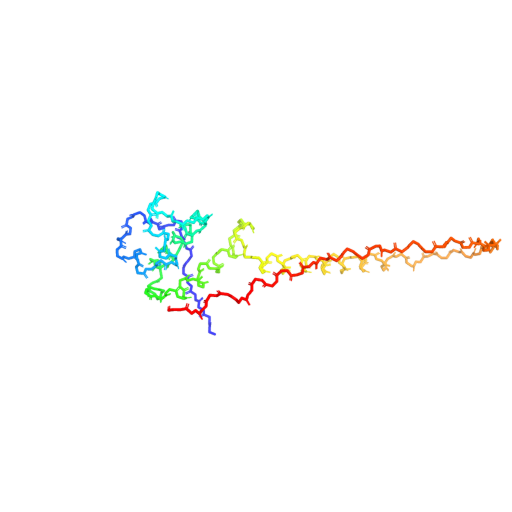1.62 92 LYS A O 1
ATOM 757 N N . ARG A 1 93 ? 16.517 0.575 -10.624 1.00 82.88 93 ARG A N 1
ATOM 758 C CA . ARG A 1 93 ? 17.969 0.363 -10.775 1.00 82.88 93 ARG A CA 1
ATOM 759 C C . ARG A 1 93 ? 18.301 -0.949 -11.487 1.00 82.88 93 ARG A C 1
ATOM 761 O O . ARG A 1 93 ? 19.171 -0.949 -12.353 1.00 82.88 93 ARG A O 1
ATOM 768 N N . MET A 1 94 ? 17.629 -2.041 -11.125 1.00 78.00 94 MET A N 1
ATOM 769 C CA . MET A 1 94 ? 17.837 -3.356 -11.742 1.00 78.00 94 MET A CA 1
ATOM 770 C C . MET A 1 94 ? 17.469 -3.339 -13.228 1.00 78.00 94 MET A C 1
ATOM 772 O O . MET A 1 94 ? 18.266 -3.784 -14.048 1.00 78.00 94 MET A O 1
ATOM 776 N N . ALA A 1 95 ? 16.338 -2.731 -13.596 1.00 79.31 95 ALA A N 1
ATOM 777 C CA . ALA A 1 95 ? 15.936 -2.568 -14.993 1.00 79.31 95 ALA A CA 1
ATOM 778 C C . ALA A 1 95 ? 16.963 -1.752 -15.801 1.00 79.31 95 ALA A C 1
ATOM 780 O O . ALA A 1 95 ? 17.343 -2.150 -16.900 1.00 79.31 95 ALA A O 1
ATOM 781 N N . LYS A 1 96 ? 17.485 -0.654 -15.233 1.00 80.88 96 LYS A N 1
ATOM 782 C CA . LYS A 1 96 ? 18.536 0.160 -15.870 1.00 80.88 96 LYS A CA 1
ATOM 783 C C . LYS A 1 96 ? 19.840 -0.623 -16.066 1.00 80.88 96 LYS A C 1
ATOM 785 O O . LYS A 1 96 ? 20.475 -0.501 -17.111 1.00 80.88 96 LYS A O 1
ATOM 790 N N . ALA A 1 97 ? 20.244 -1.421 -15.077 1.00 73.88 97 ALA A N 1
ATOM 791 C CA . ALA A 1 97 ? 21.431 -2.269 -15.176 1.00 73.88 97 ALA A CA 1
ATOM 792 C C . ALA A 1 97 ? 21.259 -3.381 -16.227 1.00 73.88 97 ALA A C 1
ATOM 794 O O . ALA A 1 97 ? 22.179 -3.616 -17.008 1.00 73.88 97 ALA A O 1
ATOM 795 N N . ASN A 1 98 ? 20.080 -4.010 -16.297 1.00 77.25 98 ASN A N 1
ATOM 796 C CA . ASN A 1 98 ? 19.765 -5.000 -17.330 1.00 77.25 98 ASN A CA 1
ATOM 797 C C . ASN A 1 98 ? 19.766 -4.388 -18.734 1.00 77.25 98 ASN A C 1
ATOM 799 O O . ASN A 1 98 ? 20.326 -4.978 -19.651 1.00 77.25 98 ASN A O 1
ATOM 803 N N . ASN A 1 99 ? 19.204 -3.188 -18.899 1.00 79.12 99 ASN A N 1
ATOM 804 C CA . ASN A 1 99 ? 19.187 -2.500 -20.187 1.00 79.12 99 ASN A CA 1
ATOM 805 C C . ASN A 1 99 ? 20.611 -2.174 -20.681 1.00 79.12 99 ASN A C 1
ATOM 807 O O . ASN A 1 99 ? 20.934 -2.463 -21.827 1.00 79.12 99 ASN A O 1
ATOM 811 N N . ARG A 1 100 ? 21.508 -1.700 -19.801 1.00 72.81 100 ARG A N 1
ATOM 812 C CA . ARG A 1 100 ? 22.930 -1.484 -20.141 1.00 72.81 100 ARG A CA 1
ATOM 813 C C . ARG A 1 100 ? 23.636 -2.762 -20.601 1.00 72.81 100 ARG A C 1
ATOM 815 O O . ARG A 1 100 ? 24.419 -2.709 -21.543 1.00 72.81 100 ARG A O 1
ATOM 822 N N . LYS A 1 101 ? 23.360 -3.902 -19.956 1.00 70.38 101 LYS A N 1
ATOM 823 C CA . LYS A 1 101 ? 23.918 -5.205 -20.359 1.00 70.38 101 LYS A CA 1
ATOM 824 C C . LYS A 1 101 ? 23.382 -5.663 -21.717 1.00 70.38 101 LYS A C 1
ATOM 826 O O . LYS A 1 101 ? 24.169 -6.114 -22.539 1.00 70.38 101 LYS A O 1
ATOM 831 N N . ALA A 1 102 ? 22.084 -5.497 -21.967 1.00 72.06 102 ALA A N 1
ATOM 832 C CA . ALA A 1 102 ? 21.471 -5.836 -23.251 1.00 72.06 102 ALA A CA 1
ATOM 833 C C . ALA A 1 102 ? 22.031 -4.982 -24.405 1.00 72.06 102 ALA A C 1
ATOM 835 O O . ALA A 1 102 ? 22.361 -5.512 -25.462 1.00 72.06 102 ALA A O 1
ATOM 836 N N . VAL A 1 103 ? 22.215 -3.674 -24.184 1.00 74.12 103 VAL A N 1
ATOM 837 C CA . VAL A 1 103 ? 22.834 -2.768 -25.169 1.00 74.12 103 VAL A CA 1
ATOM 838 C C . VAL A 1 103 ? 24.288 -3.161 -25.449 1.00 74.12 103 VAL A C 1
ATOM 840 O O . VAL A 1 103 ? 24.692 -3.204 -26.608 1.00 74.12 103 VAL A O 1
ATOM 843 N N . ALA A 1 104 ? 25.065 -3.502 -24.414 1.00 71.06 104 ALA A N 1
ATOM 844 C CA . ALA A 1 104 ? 26.443 -3.962 -24.586 1.00 71.06 104 ALA A CA 1
ATOM 845 C C . ALA A 1 104 ? 26.527 -5.272 -25.392 1.00 71.06 104 ALA A C 1
ATOM 847 O O . ALA A 1 104 ? 27.351 -5.373 -26.293 1.00 71.06 104 ALA A O 1
ATOM 848 N N . GLN A 1 105 ? 25.641 -6.240 -25.128 1.00 66.44 105 GLN A N 1
ATOM 849 C CA . GLN A 1 105 ? 25.577 -7.503 -25.877 1.00 66.44 105 GLN A CA 1
ATOM 850 C C . GLN A 1 105 ? 25.205 -7.297 -27.353 1.00 66.44 105 GLN A C 1
ATOM 852 O O . GLN A 1 105 ? 25.800 -7.924 -28.228 1.00 66.44 105 GLN A O 1
ATOM 857 N N . HIS A 1 106 ? 24.270 -6.389 -27.649 1.00 62.47 106 HIS A N 1
ATOM 858 C CA . HIS A 1 106 ? 23.907 -6.059 -29.029 1.00 62.47 106 HIS A CA 1
ATOM 859 C C . HIS A 1 106 ? 25.059 -5.366 -29.782 1.00 62.47 106 HIS A C 1
ATOM 861 O O . HIS A 1 106 ? 25.313 -5.671 -30.946 1.00 62.47 106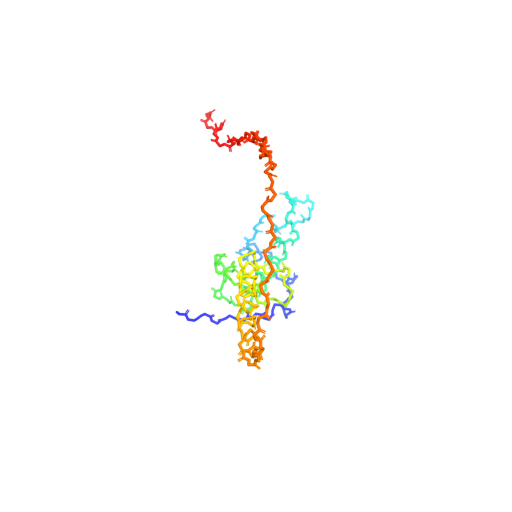 HIS A O 1
ATOM 867 N N . ALA A 1 107 ? 25.805 -4.478 -29.114 1.00 62.53 107 ALA A N 1
ATOM 868 C CA . ALA A 1 107 ? 26.983 -3.833 -29.696 1.00 62.53 107 ALA A CA 1
ATOM 869 C C . ALA A 1 107 ? 28.105 -4.839 -30.027 1.00 62.53 107 ALA A C 1
ATOM 871 O O . ALA A 1 107 ? 28.753 -4.714 -31.065 1.00 62.53 107 ALA A O 1
ATOM 872 N N . SER A 1 108 ? 28.302 -5.871 -29.197 1.00 61.09 108 SER A N 1
ATOM 873 C CA . SER A 1 108 ? 29.284 -6.933 -29.459 1.00 61.09 108 SER A CA 1
ATOM 874 C C . SER A 1 108 ? 28.941 -7.782 -30.689 1.00 61.09 108 SER A C 1
ATOM 876 O O . SER A 1 108 ? 29.845 -8.168 -31.424 1.00 61.09 108 SER A O 1
ATOM 878 N N . HIS A 1 109 ? 27.654 -8.043 -30.947 1.00 58.38 109 HIS A N 1
ATOM 879 C CA . HIS A 1 109 ? 27.219 -8.864 -32.084 1.00 58.38 109 HIS A CA 1
ATOM 880 C C . HIS A 1 109 ? 27.309 -8.114 -33.426 1.00 58.38 109 HIS A C 1
ATOM 882 O O . HIS A 1 109 ? 27.608 -8.716 -34.455 1.00 58.38 109 HIS A O 1
ATOM 888 N N . LEU A 1 110 ? 27.114 -6.787 -33.428 1.00 58.16 110 LEU A N 1
ATOM 889 C CA . LEU A 1 110 ? 27.242 -5.970 -34.643 1.00 58.16 110 LEU A CA 1
ATOM 890 C C . LEU A 1 110 ? 28.708 -5.757 -35.068 1.00 58.16 110 LEU A C 1
ATOM 892 O O . LEU A 1 110 ? 28.993 -5.635 -36.256 1.00 58.16 110 LEU A O 1
ATOM 896 N N . SER A 1 111 ? 29.655 -5.782 -34.122 1.00 55.56 111 SER A N 1
ATOM 897 C CA . SER A 1 111 ? 31.087 -5.620 -34.415 1.00 55.56 111 SER A CA 1
ATOM 898 C C . SER A 1 111 ? 31.737 -6.866 -35.040 1.00 55.56 111 SER A C 1
ATOM 900 O O . SER A 1 111 ? 32.889 -6.798 -35.464 1.00 55.56 111 SER A O 1
ATOM 902 N N . GLN A 1 112 ? 31.021 -7.997 -35.108 1.00 52.78 112 GLN A N 1
ATOM 903 C CA . GLN A 1 112 ? 31.540 -9.268 -35.624 1.00 52.78 112 GLN A CA 1
ATOM 904 C C . GLN A 1 112 ? 31.275 -9.492 -37.129 1.00 52.78 112 GLN A C 1
ATOM 906 O O . GLN A 1 112 ? 31.818 -10.435 -37.695 1.00 52.78 112 GLN A O 1
ATOM 911 N N . HIS A 1 113 ? 30.503 -8.625 -37.805 1.00 49.97 113 HIS A N 1
ATOM 912 C CA . HIS A 1 113 ? 30.208 -8.751 -39.247 1.00 49.97 113 HIS A CA 1
ATOM 913 C C . HIS A 1 113 ? 31.021 -7.802 -40.156 1.00 49.97 113 HIS A C 1
ATOM 915 O O . HIS A 1 113 ? 30.737 -7.692 -41.343 1.00 49.97 113 HIS A O 1
ATOM 921 N N . GLN A 1 114 ? 32.050 -7.119 -39.639 1.00 48.47 114 GLN A N 1
ATOM 922 C CA . GLN A 1 114 ? 32.880 -6.199 -40.437 1.00 48.47 114 GLN A CA 1
ATOM 923 C C . GLN A 1 114 ? 34.380 -6.538 -40.379 1.00 48.47 114 GLN A C 1
ATOM 925 O O . GLN A 1 114 ? 35.227 -5.662 -40.249 1.00 48.47 114 GLN A O 1
ATOM 930 N N . GLN A 1 115 ? 34.725 -7.825 -40.490 1.00 46.44 115 GLN A N 1
ATOM 931 C CA . GLN A 1 115 ? 36.099 -8.267 -40.763 1.00 46.44 115 GLN A CA 1
ATOM 932 C C . GLN A 1 115 ? 36.152 -9.163 -42.000 1.00 46.44 115 GLN A C 1
ATOM 934 O O . GLN A 1 115 ? 36.462 -10.345 -41.915 1.00 46.44 115 GLN A O 1
ATOM 939 N N . GLN A 1 116 ? 35.891 -8.585 -43.174 1.00 51.34 116 GLN A N 1
ATOM 940 C CA . GLN A 1 116 ? 36.555 -9.055 -44.389 1.00 51.34 116 GLN A CA 1
ATOM 941 C C . GLN A 1 116 ? 36.598 -7.957 -45.452 1.00 51.34 116 GLN A C 1
ATOM 943 O O . GLN A 1 116 ? 35.699 -7.857 -46.275 1.00 51.34 116 GLN A O 1
ATOM 948 N N . GLN A 1 117 ? 37.644 -7.124 -45.405 1.00 42.44 117 GLN A N 1
ATOM 949 C CA . GLN A 1 117 ? 38.323 -6.554 -46.580 1.00 42.44 117 GLN A CA 1
ATOM 950 C C . GLN A 1 117 ? 39.555 -5.743 -46.134 1.00 42.44 117 GLN A C 1
ATOM 952 O O . GLN A 1 117 ? 39.447 -4.662 -45.564 1.00 42.44 117 GLN A O 1
ATOM 957 N N . HIS A 1 118 ? 40.737 -6.309 -46.390 1.00 43.66 118 HIS A N 1
ATOM 958 C CA . HIS A 1 118 ? 42.000 -5.575 -46.547 1.00 43.66 118 HIS A CA 1
ATOM 959 C C . HIS A 1 118 ? 41.950 -4.802 -47.886 1.00 43.66 118 HIS A C 1
ATOM 961 O O . HIS A 1 118 ? 41.344 -5.314 -48.832 1.00 43.66 118 HIS A O 1
ATOM 967 N N . PRO A 1 119 ? 42.590 -3.617 -48.007 1.00 51.53 119 PRO A N 1
ATOM 968 C CA . PRO A 1 119 ? 43.998 -3.615 -48.398 1.00 51.53 119 PRO A CA 1
ATOM 969 C C . PRO A 1 119 ? 44.922 -2.594 -47.700 1.00 51.53 119 PRO A C 1
ATOM 971 O O . PRO A 1 119 ? 44.567 -1.504 -47.270 1.00 51.53 119 PRO A O 1
ATOM 974 N N . GLN A 1 120 ? 46.154 -3.081 -47.637 1.00 46.12 120 GLN A N 1
ATOM 975 C CA . GLN A 1 120 ? 47.505 -2.540 -47.512 1.00 46.12 120 GLN A CA 1
ATOM 976 C C . GLN A 1 120 ? 47.812 -1.035 -47.772 1.00 46.12 120 GLN A C 1
ATOM 978 O O . GLN A 1 120 ? 47.551 -0.504 -48.842 1.00 46.12 120 GLN A O 1
ATOM 983 N N . GLN A 1 121 ? 48.547 -0.467 -46.795 1.00 47.56 121 GLN A N 1
ATOM 984 C CA . GLN A 1 121 ? 49.661 0.515 -46.837 1.00 47.56 121 GLN A CA 1
ATOM 985 C C . GLN A 1 121 ? 49.477 1.949 -47.386 1.00 47.56 121 GLN A C 1
ATOM 987 O O . GLN A 1 121 ? 49.423 2.164 -48.589 1.00 47.56 121 GLN A O 1
ATOM 992 N N . GLN A 1 122 ? 49.721 2.936 -46.506 1.00 47.31 122 GLN A N 1
ATOM 993 C CA . GLN A 1 122 ? 50.824 3.901 -46.677 1.00 47.31 122 GLN A CA 1
ATOM 994 C C . GLN A 1 122 ? 51.214 4.558 -45.339 1.00 47.31 122 GLN A C 1
ATOM 996 O O . GLN A 1 122 ? 50.379 5.098 -44.619 1.00 47.31 122 GLN A O 1
ATOM 1001 N N . GLN A 1 123 ? 52.503 4.467 -44.996 1.00 52.84 123 GLN A N 1
ATOM 1002 C CA . GLN A 1 123 ? 53.130 5.158 -43.868 1.00 52.84 123 GLN A CA 1
ATOM 1003 C C . GLN A 1 123 ? 53.390 6.620 -44.245 1.00 52.84 123 GLN A C 1
ATOM 1005 O O . GLN A 1 123 ? 54.084 6.883 -45.223 1.00 52.84 123 GLN A O 1
ATOM 1010 N N . ALA A 1 124 ? 52.920 7.556 -43.421 1.00 46.81 124 ALA A N 1
ATOM 1011 C CA . ALA A 1 124 ? 53.426 8.923 -43.392 1.00 46.81 124 ALA A CA 1
ATOM 1012 C C . ALA A 1 124 ? 53.815 9.272 -41.950 1.00 46.81 124 ALA A C 1
ATOM 1014 O O . ALA A 1 124 ? 52.970 9.357 -41.060 1.00 46.81 124 ALA A O 1
ATOM 1015 N N . GLN A 1 125 ? 55.121 9.424 -41.733 1.00 53.44 125 GLN A N 1
ATOM 1016 C CA . GLN A 1 125 ? 55.717 9.990 -40.526 1.00 53.44 125 GLN A CA 1
ATOM 1017 C C . GLN A 1 125 ? 55.280 11.449 -40.378 1.00 53.44 125 GLN A C 1
ATOM 1019 O O . GLN A 1 125 ? 55.527 12.243 -41.283 1.00 53.44 125 GLN A O 1
ATOM 1024 N N . GLN A 1 126 ? 54.703 11.821 -39.233 1.00 52.59 126 GLN A N 1
ATOM 1025 C CA . GLN A 1 126 ? 54.616 13.218 -38.798 1.00 52.59 126 GLN A CA 1
ATOM 1026 C C . GLN A 1 126 ? 54.910 13.332 -37.296 1.00 52.59 126 GLN A C 1
ATOM 1028 O O . GLN A 1 126 ? 54.642 12.426 -36.512 1.00 52.59 126 GLN A O 1
ATOM 1033 N N . GLN A 1 127 ? 55.581 14.432 -36.972 1.00 56.41 127 GLN A N 1
ATOM 1034 C CA . GLN A 1 127 ? 56.457 14.682 -35.829 1.00 56.41 127 GLN A CA 1
ATOM 1035 C C . GLN A 1 127 ? 55.708 14.917 -34.499 1.00 56.41 127 GLN A C 1
ATOM 1037 O O . GLN A 1 127 ? 54.538 15.300 -34.519 1.00 56.41 127 GLN A O 1
ATOM 1042 N N . PRO A 1 128 ? 56.365 14.745 -33.333 1.00 50.84 128 PRO A N 1
ATOM 1043 C CA . PRO A 1 128 ? 55.750 15.026 -32.037 1.00 50.84 128 PRO A CA 1
ATOM 1044 C C . PRO A 1 128 ? 55.675 16.538 -31.751 1.00 50.84 128 PRO A C 1
ATOM 1046 O O . PRO A 1 128 ? 56.675 17.248 -31.848 1.00 50.84 128 PRO A O 1
ATOM 1049 N N . LEU A 1 129 ? 54.488 17.024 -31.363 1.00 58.47 129 LEU A N 1
ATOM 1050 C CA . LEU A 1 129 ? 54.286 18.369 -30.809 1.00 58.47 129 LEU A CA 1
ATOM 1051 C C . LEU A 1 129 ? 54.872 18.475 -29.383 1.00 58.47 129 LEU A C 1
ATOM 1053 O O . LEU A 1 129 ? 54.738 17.527 -28.603 1.00 58.47 129 LEU A O 1
ATOM 1057 N N . PRO A 1 130 ? 55.450 19.628 -28.998 1.00 55.56 130 PRO A N 1
ATOM 1058 C CA . PRO A 1 130 ? 55.883 19.888 -27.630 1.00 55.56 130 PRO A CA 1
ATOM 1059 C C . PRO A 1 130 ? 54.689 20.139 -26.696 1.00 55.56 130 PRO A C 1
ATOM 1061 O O . PRO A 1 130 ? 53.667 20.707 -27.082 1.00 55.56 130 PRO A O 1
ATOM 1064 N N . GLY A 1 131 ? 54.840 19.668 -25.457 1.00 53.91 131 GLY A N 1
ATOM 1065 C CA . GLY A 1 131 ? 53.788 19.560 -24.453 1.00 53.91 131 GLY A CA 1
ATOM 1066 C C . GLY A 1 131 ? 53.214 20.882 -23.943 1.00 53.91 131 GLY A C 1
ATOM 1067 O O . GLY A 1 131 ? 53.910 21.881 -23.775 1.00 53.91 131 GLY A O 1
ATOM 1068 N N . LEU A 1 132 ? 51.921 20.825 -23.626 1.00 56.66 132 LEU A N 1
ATOM 1069 C CA . LEU A 1 132 ? 51.221 21.787 -22.781 1.00 56.66 132 LEU A CA 1
ATOM 1070 C C . LEU A 1 132 ? 51.263 21.303 -21.318 1.00 56.66 132 LEU A C 1
ATOM 1072 O O . LEU A 1 132 ? 51.127 20.100 -21.075 1.00 56.66 132 LEU A O 1
ATOM 1076 N N . PRO A 1 133 ? 51.447 22.206 -20.341 1.00 66.69 133 PRO A N 1
ATOM 1077 C CA . PRO A 1 133 ? 51.498 21.851 -18.927 1.00 66.69 133 PRO A CA 1
ATOM 1078 C C . PRO A 1 133 ? 50.117 21.414 -18.399 1.00 66.69 133 PRO A C 1
ATOM 1080 O O . PRO A 1 133 ? 49.088 21.888 -18.887 1.00 66.69 133 PRO A O 1
ATOM 1083 N N . PRO A 1 134 ? 50.064 20.533 -17.384 1.00 61.69 134 PRO A N 1
ATOM 1084 C CA . PRO A 1 134 ? 48.808 20.116 -16.777 1.00 61.69 134 PRO A CA 1
ATOM 1085 C C . PRO A 1 134 ? 48.222 21.235 -15.905 1.00 61.69 134 PRO A C 1
ATOM 1087 O O . PRO A 1 134 ? 48.878 21.754 -15.002 1.00 61.69 134 PRO A O 1
ATOM 1090 N N . HIS A 1 135 ? 46.955 21.571 -16.149 1.00 55.72 135 HIS A N 1
ATOM 1091 C CA . HIS A 1 135 ? 46.138 22.349 -15.223 1.00 55.72 135 HIS A CA 1
ATOM 1092 C C . HIS A 1 135 ? 45.875 21.531 -13.950 1.00 55.72 135 HIS A C 1
ATOM 1094 O O . HIS A 1 135 ? 45.385 20.403 -14.012 1.00 55.72 135 HIS A O 1
ATOM 1100 N N . GLN A 1 136 ? 46.192 22.119 -12.796 1.00 54.38 136 GLN A N 1
ATOM 1101 C CA . GLN A 1 136 ? 45.824 21.608 -11.478 1.00 54.38 136 GLN A CA 1
ATOM 1102 C C . GLN A 1 136 ? 44.296 21.640 -11.300 1.00 54.38 136 GLN A C 1
ATOM 1104 O O . GLN A 1 136 ? 43.684 22.675 -11.581 1.00 54.38 136 GLN A O 1
ATOM 1109 N N . PRO A 1 137 ? 43.653 20.575 -10.791 1.00 52.62 137 PRO A N 1
ATOM 1110 C CA . PRO A 1 137 ? 42.314 20.700 -10.247 1.00 52.62 137 PRO A CA 1
ATOM 1111 C C . PRO A 1 137 ? 42.409 21.340 -8.857 1.00 52.62 137 PRO A C 1
ATOM 1113 O O . PRO A 1 137 ? 43.050 20.808 -7.954 1.00 52.62 137 PRO A O 1
ATOM 1116 N N . HIS A 1 138 ? 41.767 22.497 -8.699 1.00 49.25 138 HIS A N 1
ATOM 1117 C CA . HIS A 1 138 ? 41.466 23.073 -7.394 1.00 49.25 138 HIS A CA 1
ATOM 1118 C C . HIS A 1 138 ? 40.596 22.077 -6.614 1.00 49.25 138 HIS A C 1
ATOM 1120 O O . HIS A 1 138 ? 39.482 21.749 -7.026 1.00 49.25 138 HIS A O 1
ATOM 1126 N N . GLU A 1 139 ? 41.129 21.588 -5.501 1.00 40.41 139 GLU A N 1
ATOM 1127 C CA . GLU A 1 139 ? 40.440 20.741 -4.538 1.00 40.41 139 GLU A CA 1
ATOM 1128 C C . GLU A 1 139 ? 39.395 21.597 -3.805 1.00 40.41 139 GLU A C 1
ATOM 1130 O O . GLU A 1 139 ? 39.710 22.421 -2.948 1.00 40.41 139 GLU A O 1
ATOM 1135 N N . SER A 1 140 ? 38.128 21.470 -4.199 1.00 44.34 140 SER A N 1
ATOM 1136 C CA . SER A 1 140 ? 37.006 22.010 -3.438 1.00 44.34 140 SER A CA 1
ATOM 1137 C C . SER A 1 140 ? 36.779 21.114 -2.223 1.00 44.34 140 SER A C 1
ATOM 1139 O O . SER A 1 140 ? 36.189 20.038 -2.336 1.00 44.34 140 SER A O 1
ATOM 1141 N N . HIS A 1 141 ? 37.281 21.572 -1.080 1.00 43.84 141 HIS A N 1
ATOM 1142 C CA . HIS A 1 141 ? 37.013 21.041 0.249 1.00 43.84 141 HIS A CA 1
ATOM 1143 C C . HIS A 1 141 ? 35.498 21.119 0.512 1.00 43.84 141 HIS A C 1
ATOM 1145 O O . HIS A 1 141 ? 34.956 22.188 0.787 1.00 43.84 141 HIS A O 1
ATOM 1151 N N . ALA A 1 142 ? 34.791 20.003 0.341 1.00 46.12 142 ALA A N 1
ATOM 1152 C CA . ALA A 1 142 ? 33.426 19.851 0.822 1.00 46.12 142 ALA A CA 1
ATOM 1153 C C . ALA A 1 142 ? 33.516 19.268 2.233 1.00 46.12 142 ALA A C 1
ATOM 1155 O O . ALA A 1 142 ? 33.814 18.087 2.403 1.00 46.12 142 ALA A O 1
ATOM 1156 N N . GLU A 1 143 ? 33.313 20.122 3.233 1.00 42.28 143 GLU A N 1
ATOM 1157 C CA . GLU A 1 143 ? 33.166 19.704 4.621 1.00 42.28 143 GLU A CA 1
ATOM 1158 C C . GLU A 1 143 ? 31.924 18.813 4.749 1.00 42.28 143 GLU A C 1
ATOM 1160 O O . GLU A 1 143 ? 30.787 19.231 4.512 1.00 42.28 143 GLU A O 1
ATOM 1165 N N . ASP A 1 144 ? 32.165 17.553 5.097 1.00 41.44 144 ASP A N 1
ATOM 1166 C CA . ASP A 1 144 ? 31.148 16.587 5.485 1.00 41.44 144 ASP A CA 1
ATOM 1167 C C . ASP A 1 144 ? 30.643 16.992 6.878 1.00 41.44 144 ASP A C 1
ATOM 1169 O O . ASP A 1 144 ? 31.283 16.745 7.904 1.00 41.44 144 ASP A O 1
ATOM 1173 N N . VAL A 1 145 ? 29.520 17.712 6.920 1.00 48.31 145 VAL A N 1
ATOM 1174 C CA . VAL A 1 145 ? 28.845 18.038 8.178 1.00 48.31 145 VAL A CA 1
ATOM 1175 C C . VAL A 1 145 ? 28.218 16.750 8.707 1.00 48.31 145 VAL A C 1
ATOM 1177 O O . VAL A 1 145 ? 27.090 16.386 8.372 1.00 48.31 145 VAL A O 1
ATOM 1180 N N . ASN A 1 146 ? 28.980 16.061 9.551 1.00 46.69 146 ASN A N 1
ATOM 1181 C CA . ASN A 1 146 ? 28.550 14.927 10.352 1.00 46.69 146 ASN A CA 1
ATOM 1182 C C . ASN A 1 146 ? 27.453 15.367 11.343 1.00 46.69 146 ASN A C 1
ATOM 1184 O O . ASN A 1 146 ? 27.718 15.686 12.501 1.00 46.69 146 ASN A O 1
ATOM 1188 N N . VAL A 1 147 ? 26.197 15.393 10.892 1.00 49.09 147 VAL A N 1
ATOM 1189 C CA . VAL A 1 147 ? 25.023 15.527 11.768 1.00 49.09 147 VAL A CA 1
ATOM 1190 C C . VAL A 1 147 ? 24.679 14.145 12.317 1.00 49.09 147 VAL A C 1
ATOM 1192 O O . VAL A 1 147 ? 23.706 13.509 11.918 1.00 49.09 147 VAL A O 1
ATOM 1195 N N . SER A 1 148 ? 25.506 13.655 13.234 1.00 51.16 148 SER A N 1
ATOM 1196 C CA . SER A 1 148 ? 25.164 12.500 14.056 1.00 51.16 148 SER A CA 1
ATOM 1197 C C . SER A 1 148 ? 25.856 12.588 15.410 1.00 51.16 148 SER A C 1
ATOM 1199 O O . SER A 1 148 ? 26.899 11.982 15.636 1.00 51.16 148 SER A O 1
ATOM 1201 N N . GLY A 1 149 ? 25.237 13.324 16.335 1.00 52.50 149 GLY A N 1
ATOM 1202 C CA . GLY A 1 149 ? 25.520 13.173 17.761 1.00 52.50 149 GLY A CA 1
ATOM 1203 C C . GLY A 1 149 ? 25.369 14.447 18.571 1.00 52.50 149 GLY A C 1
ATOM 1204 O O . GLY A 1 149 ? 26.383 15.011 18.946 1.00 52.50 149 GLY A O 1
ATOM 1205 N N . MET A 1 150 ? 24.141 14.887 18.882 1.00 55.91 150 MET A N 1
ATOM 1206 C CA . MET A 1 150 ? 23.950 15.949 19.889 1.00 55.91 150 MET A CA 1
ATOM 1207 C C . MET A 1 150 ? 22.644 15.921 20.705 1.00 55.91 150 MET A C 1
ATOM 1209 O O . MET A 1 150 ? 22.347 16.909 21.363 1.00 55.91 150 MET A O 1
ATOM 1213 N N . PHE A 1 151 ? 21.878 14.824 20.774 1.00 46.50 151 PHE A N 1
ATOM 1214 C CA . PHE A 1 151 ? 20.723 14.793 21.693 1.00 46.50 151 PHE A CA 1
ATOM 1215 C C . PHE A 1 151 ? 20.567 13.463 22.432 1.00 46.50 151 PHE A C 1
ATOM 1217 O O . PHE A 1 151 ? 19.749 12.627 22.068 1.00 46.50 151 PHE A O 1
ATOM 1224 N N . GLN A 1 152 ? 21.347 13.304 23.505 1.00 41.75 152 GLN A N 1
ATOM 1225 C CA . GLN A 1 152 ? 21.015 12.418 24.621 1.00 41.75 152 GLN A CA 1
ATOM 1226 C C . GLN A 1 152 ? 21.612 12.975 25.924 1.00 41.75 152 GLN A C 1
ATOM 1228 O O . GLN A 1 152 ? 22.656 12.514 26.369 1.00 41.75 152 GLN A O 1
ATOM 1233 N N . GLN A 1 153 ? 20.954 13.963 26.539 1.00 45.12 153 GLN A N 1
ATOM 1234 C CA . GLN A 1 153 ? 21.057 14.202 27.984 1.00 45.12 153 GLN A CA 1
ATOM 1235 C C . GLN A 1 153 ? 19.923 15.129 28.449 1.00 45.12 153 GLN A C 1
ATOM 1237 O O . GLN A 1 153 ? 19.980 16.334 28.222 1.00 45.12 153 GLN A O 1
ATOM 1242 N N . MET A 1 154 ? 18.887 14.532 29.040 1.00 45.16 154 MET A N 1
ATOM 1243 C CA . MET A 1 154 ? 18.154 14.928 30.256 1.00 45.16 154 MET A CA 1
ATOM 1244 C C . MET A 1 154 ? 16.945 14.008 30.404 1.00 45.16 154 MET A C 1
ATOM 1246 O O . MET A 1 154 ? 16.203 13.850 29.409 1.00 45.16 154 MET A O 1
#

Radius of gyration: 28.83 Å; chains: 1; bounding box: 74×45×79 Å

pLDDT: mean 77.12, std 19.57, range [40.41, 98.19]